Protein AF-A0A5C6TVG8-F1 (afdb_monomer)

Secondary structure (DSSP, 8-state):
-PPPPPHHHHHHHHHHHHHHHHTHHHHHHHHHHHHTTT-TTS-HHHHHHHHHHHHHHHHHHHHHHHHHSSPPP-HHHHHHHHHTT--HHHHHHHHHHHHHHHHHHH-TTS-TTHHHHHHHHHHHHHHHSPP-------

Solvent-accessible surface area (backbone atoms only — not comparable to full-atom values): 7946 Å² total; per-residue (Å²): 131,83,79,74,75,51,71,66,43,33,53,43,40,54,74,41,46,65,57,52,60,74,41,39,69,62,52,26,55,55,46,18,60,60,42,55,80,75,46,92,86,56,51,73,66,54,38,39,50,50,28,40,52,54,49,50,51,43,54,55,35,44,50,32,29,44,76,72,61,41,76,66,92,48,73,70,55,37,55,53,35,53,77,70,66,59,48,73,63,54,53,49,45,50,52,69,44,40,36,64,52,42,49,66,73,66,38,90,88,48,67,83,62,39,32,56,38,54,39,52,52,43,52,52,51,59,72,65,46,62,80,78,78,73,79,78,83,124

Organism: NCBI:txid1176539

Radius of gyration: 15.09 Å; Cα contacts (8 Å, |Δi|>4): 126; chains: 1; bounding box: 31×41×40 Å

Structure (mmCIF, N/CA/C/O backbone):
data_AF-A0A5C6TVG8-F1
#
_entry.id   AF-A0A5C6TVG8-F1
#
loop_
_atom_site.group_PDB
_atom_site.id
_atom_site.type_symbol
_atom_site.label_atom_id
_atom_site.label_alt_id
_atom_site.label_comp_id
_atom_site.label_asym_id
_atom_site.label_entity_id
_atom_site.label_seq_id
_atom_site.pdbx_PDB_ins_code
_atom_site.Cartn_x
_atom_site.Cartn_y
_atom_site.Cartn_z
_atom_site.occupancy
_atom_site.B_iso_or_equiv
_atom_site.auth_seq_id
_atom_site.auth_comp_id
_atom_site.auth_asym_id
_atom_site.auth_atom_id
_atom_site.pdbx_PDB_model_num
ATOM 1 N N . MET A 1 1 ? -12.705 15.836 -5.344 1.00 37.81 1 MET A N 1
ATOM 2 C CA . MET A 1 1 ? -12.908 15.830 -3.880 1.00 37.81 1 MET A CA 1
ATOM 3 C C . MET A 1 1 ? -12.597 14.424 -3.395 1.00 37.81 1 MET A C 1
ATOM 5 O O . MET A 1 1 ? -13.163 13.494 -3.953 1.00 37.81 1 MET A O 1
ATOM 9 N N . SER A 1 2 ? -11.652 14.244 -2.471 1.00 50.91 2 SER A N 1
ATOM 10 C CA . SER A 1 2 ? -11.360 12.917 -1.912 1.00 50.91 2 SER A CA 1
ATOM 11 C C . SER A 1 2 ? -12.505 12.521 -0.989 1.00 50.91 2 SER A C 1
ATOM 13 O O . SER A 1 2 ? -12.774 13.235 -0.025 1.00 50.91 2 SER A O 1
ATOM 15 N N . THR A 1 3 ? -13.204 11.429 -1.296 1.00 57.88 3 THR A N 1
ATOM 16 C CA . THR A 1 3 ? -14.243 10.898 -0.410 1.00 57.88 3 THR A CA 1
ATOM 17 C C . THR A 1 3 ? -13.604 10.553 0.939 1.00 57.88 3 THR A C 1
ATOM 19 O O . THR A 1 3 ? -12.600 9.833 0.946 1.00 57.88 3 THR A O 1
ATOM 22 N N . PRO A 1 4 ? -14.114 11.078 2.065 1.00 72.31 4 PRO A N 1
ATOM 23 C CA . PRO A 1 4 ? -13.591 10.736 3.381 1.00 72.31 4 PRO A CA 1
ATOM 24 C C . PRO A 1 4 ? -13.758 9.235 3.653 1.00 72.31 4 PRO A C 1
ATOM 26 O O . PRO A 1 4 ? -14.750 8.631 3.243 1.00 72.31 4 PRO A O 1
ATOM 29 N N . ILE A 1 5 ? -12.775 8.633 4.330 1.00 82.56 5 ILE A N 1
ATOM 30 C CA . ILE A 1 5 ? -12.841 7.231 4.762 1.00 82.56 5 ILE A CA 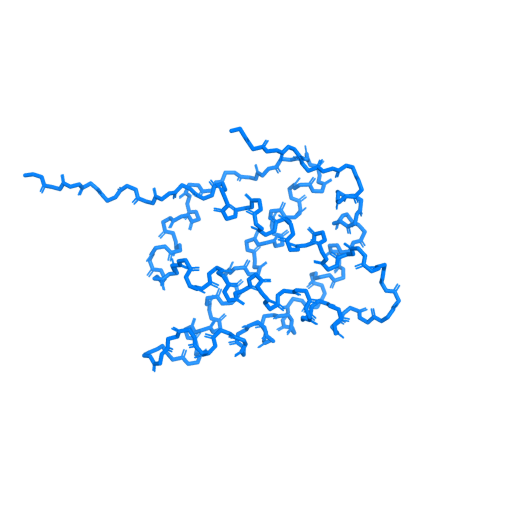1
ATOM 31 C C . ILE A 1 5 ? -14.017 7.045 5.731 1.00 82.56 5 ILE A C 1
ATOM 33 O O . ILE A 1 5 ? -14.244 7.887 6.603 1.00 82.56 5 ILE A O 1
ATOM 37 N N . SER A 1 6 ? -14.773 5.954 5.594 1.00 88.12 6 SER A N 1
ATOM 38 C CA . SER A 1 6 ? -15.870 5.673 6.527 1.00 88.12 6 SER A CA 1
ATOM 39 C C . SER A 1 6 ? -15.345 5.338 7.929 1.00 88.12 6 SER A C 1
ATOM 41 O O . SER A 1 6 ? -14.224 4.850 8.092 1.00 88.12 6 SER A O 1
ATOM 43 N N . LEU A 1 7 ? -16.174 5.552 8.958 1.00 88.19 7 LEU A N 1
ATOM 44 C CA . LEU A 1 7 ? -15.827 5.194 10.341 1.00 88.19 7 LEU A CA 1
ATOM 45 C C . LEU A 1 7 ? -15.529 3.696 10.493 1.00 88.19 7 LEU A C 1
ATOM 47 O O . LEU A 1 7 ? -14.588 3.336 11.193 1.00 88.19 7 LEU A O 1
ATOM 51 N N . HIS A 1 8 ? -16.279 2.842 9.791 1.00 88.88 8 HIS A N 1
ATOM 52 C CA . HIS A 1 8 ? -16.062 1.392 9.779 1.00 88.88 8 HIS A CA 1
ATOM 53 C C . HIS A 1 8 ? -14.701 1.018 9.182 1.00 88.88 8 HIS A C 1
ATOM 55 O O . HIS A 1 8 ? -13.915 0.321 9.817 1.00 88.88 8 HIS A O 1
ATOM 61 N N . GLN A 1 9 ? -14.368 1.545 7.996 1.00 89.75 9 GLN A N 1
ATOM 62 C CA . GLN A 1 9 ? -13.056 1.316 7.376 1.00 89.75 9 GLN A CA 1
ATOM 63 C C . GLN A 1 9 ? -11.923 1.827 8.272 1.00 89.75 9 GLN A C 1
ATOM 65 O O . GLN A 1 9 ? -10.906 1.154 8.427 1.00 89.75 9 GLN A O 1
ATOM 70 N N . ARG A 1 10 ? -12.103 2.991 8.908 1.00 91.44 10 ARG A N 1
ATOM 71 C CA . ARG A 1 10 ? -11.127 3.538 9.855 1.00 91.44 10 ARG A CA 1
ATOM 72 C C . ARG A 1 10 ? -10.919 2.617 11.059 1.00 91.44 10 ARG A C 1
ATOM 74 O O . ARG A 1 10 ? -9.768 2.366 11.405 1.00 91.44 10 ARG A O 1
ATOM 81 N N . ASP A 1 11 ? -11.984 2.093 11.665 1.00 92.88 11 ASP A N 1
ATOM 82 C CA . ASP A 1 11 ? -11.892 1.138 12.781 1.00 92.88 11 ASP A CA 1
ATOM 83 C C . ASP A 1 11 ? -11.152 -0.145 12.363 1.00 92.88 11 ASP A C 1
ATOM 85 O O . ASP A 1 11 ? -10.261 -0.609 13.078 1.00 92.88 11 ASP A O 1
ATOM 89 N N . MET A 1 12 ? -11.421 -0.663 11.157 1.00 94.25 12 MET A N 1
ATOM 90 C CA . MET A 1 12 ? -10.703 -1.826 10.622 1.00 94.25 12 MET A CA 1
ATOM 91 C C . MET A 1 12 ? -9.202 -1.554 10.473 1.00 94.25 12 MET A C 1
ATOM 93 O O . MET A 1 12 ? -8.387 -2.382 10.893 1.00 94.25 12 MET A O 1
ATOM 97 N N . LEU A 1 13 ? -8.815 -0.388 9.940 1.00 94.12 13 LEU A N 1
ATOM 98 C CA . LEU A 1 13 ? -7.407 0.005 9.837 1.00 94.12 13 LEU A CA 1
ATOM 99 C C . LEU A 1 13 ? -6.759 0.143 11.220 1.00 94.12 13 LEU A C 1
ATOM 101 O O . LEU A 1 13 ? -5.689 -0.420 11.435 1.00 94.12 13 LEU A O 1
ATOM 105 N N . VAL A 1 14 ? -7.404 0.834 12.170 1.00 94.00 14 VAL A N 1
ATOM 106 C CA . VAL A 1 14 ? -6.890 1.023 13.542 1.00 94.00 14 VAL A CA 1
ATOM 107 C C . VAL A 1 14 ? -6.581 -0.324 14.195 1.00 94.00 14 VAL A C 1
ATOM 109 O O . VAL A 1 14 ? -5.477 -0.530 14.698 1.00 94.00 14 VAL A O 1
ATOM 112 N N . ARG A 1 15 ? -7.541 -1.255 14.164 1.00 92.81 15 ARG A N 1
ATOM 113 C CA . ARG A 1 15 ? -7.424 -2.552 14.845 1.00 92.81 15 ARG A CA 1
ATOM 114 C C . ARG A 1 15 ? -6.362 -3.457 14.232 1.00 92.81 15 ARG A C 1
ATOM 116 O O . ARG A 1 15 ? -5.755 -4.249 14.946 1.00 92.81 15 ARG A O 1
ATOM 123 N N . THR A 1 16 ? -6.149 -3.363 12.921 1.00 94.56 16 THR A N 1
ATOM 124 C CA . THR A 1 16 ? -5.301 -4.318 12.190 1.00 94.56 16 THR A CA 1
ATOM 125 C C . THR A 1 16 ? -3.943 -3.770 11.776 1.00 94.56 16 THR A C 1
ATOM 127 O O . THR A 1 16 ? -3.058 -4.554 11.442 1.00 94.56 16 THR A O 1
ATOM 130 N N . LEU A 1 17 ? -3.709 -2.460 11.885 1.00 95.62 17 LEU A N 1
ATOM 131 C CA . LEU A 1 17 ? -2.412 -1.835 11.608 1.00 95.62 17 LEU A CA 1
ATOM 132 C C . LEU A 1 17 ? -1.232 -2.480 12.362 1.00 95.62 17 LEU A C 1
ATOM 134 O O . LEU A 1 17 ? -0.206 -2.709 11.714 1.00 95.62 17 LEU A O 1
ATOM 138 N N . PRO A 1 18 ? -1.319 -2.817 13.668 1.00 94.81 18 PRO A N 1
ATOM 139 C CA . PRO A 1 18 ? -0.218 -3.491 14.360 1.00 94.81 18 PRO A CA 1
ATOM 140 C C . PRO A 1 18 ? 0.111 -4.855 13.746 1.00 94.81 18 PRO A C 1
ATOM 142 O O . PRO A 1 18 ? 1.279 -5.166 13.525 1.00 94.81 18 PRO A O 1
ATOM 145 N N . LEU A 1 19 ? -0.920 -5.629 13.400 1.00 93.25 19 LEU A N 1
ATOM 146 C CA . LEU A 1 19 ? -0.768 -6.949 12.795 1.00 93.25 19 LEU A CA 1
ATOM 147 C C . LEU A 1 19 ? -0.167 -6.844 11.385 1.00 93.25 19 LEU A C 1
ATOM 149 O O . LEU A 1 19 ? 0.783 -7.545 11.055 1.00 93.25 19 LEU A O 1
ATOM 153 N N . VAL A 1 20 ? -0.633 -5.900 10.566 1.00 95.50 20 VAL A N 1
ATOM 154 C CA . VAL A 1 20 ? -0.059 -5.657 9.231 1.00 95.50 20 VAL A CA 1
ATOM 155 C C . VAL A 1 20 ? 1.408 -5.244 9.312 1.00 95.50 20 VAL A C 1
ATOM 157 O O . VAL A 1 20 ? 2.221 -5.709 8.516 1.00 95.50 20 VAL A O 1
ATOM 160 N N . ARG A 1 21 ? 1.782 -4.421 10.299 1.00 96.19 21 ARG A N 1
ATOM 161 C CA . ARG A 1 21 ? 3.187 -4.065 10.547 1.00 96.19 21 ARG A CA 1
ATOM 162 C C . ARG A 1 21 ? 4.019 -5.278 10.951 1.00 96.19 21 ARG A C 1
ATOM 164 O O . ARG A 1 21 ? 5.114 -5.446 10.422 1.00 96.19 21 ARG A O 1
ATOM 171 N N . GLN A 1 22 ? 3.493 -6.130 11.829 1.00 95.25 22 GLN A N 1
ATOM 172 C CA . GLN A 1 22 ? 4.151 -7.371 12.240 1.00 95.25 22 GLN A CA 1
ATOM 173 C C . GLN A 1 22 ? 4.400 -8.309 11.049 1.00 95.25 22 GLN A C 1
ATOM 175 O O . GLN A 1 22 ? 5.462 -8.917 10.954 1.00 95.25 22 GLN A O 1
ATOM 180 N N . HIS A 1 23 ? 3.454 -8.385 10.110 1.00 95.25 23 HIS A N 1
ATOM 181 C CA . HIS A 1 23 ? 3.539 -9.244 8.926 1.00 95.25 23 HIS A CA 1
ATOM 182 C C . HIS A 1 23 ? 4.120 -8.555 7.680 1.00 95.25 23 HIS A C 1
ATOM 184 O O . HIS A 1 23 ? 4.112 -9.154 6.603 1.00 95.25 23 HIS A O 1
ATOM 190 N N . LYS A 1 24 ? 4.659 -7.330 7.798 1.00 97.19 24 LYS A N 1
ATOM 191 C CA . LYS A 1 24 ? 5.105 -6.508 6.658 1.00 97.19 24 LYS A CA 1
ATOM 192 C C . LYS A 1 24 ? 5.999 -7.277 5.685 1.00 97.19 24 LYS A C 1
ATOM 194 O O . LYS A 1 24 ? 5.739 -7.256 4.488 1.00 97.19 24 LYS A O 1
ATOM 199 N N . GLU A 1 25 ? 7.026 -7.970 6.172 1.00 97.69 25 GLU A N 1
ATOM 200 C CA . GLU A 1 25 ? 7.977 -8.668 5.294 1.00 97.69 25 GLU A CA 1
ATOM 201 C C . GLU A 1 25 ? 7.325 -9.820 4.514 1.00 97.69 25 GLU A C 1
ATOM 203 O O . GLU A 1 25 ? 7.584 -9.993 3.323 1.00 97.69 25 GLU A O 1
ATOM 208 N N . ALA A 1 26 ? 6.409 -10.560 5.143 1.00 97.25 26 ALA A N 1
ATOM 209 C CA . ALA A 1 26 ? 5.657 -11.616 4.470 1.00 97.25 26 ALA A CA 1
ATOM 210 C C . ALA A 1 26 ? 4.690 -11.042 3.419 1.00 97.25 26 ALA A C 1
ATOM 212 O O . ALA A 1 26 ? 4.586 -11.577 2.312 1.00 97.25 26 ALA A O 1
ATOM 213 N N . ILE A 1 27 ? 4.029 -9.923 3.740 1.00 97.31 27 ILE A N 1
ATOM 214 C CA . ILE A 1 27 ? 3.153 -9.192 2.815 1.00 97.31 27 ILE A CA 1
ATOM 215 C C . ILE A 1 27 ? 3.954 -8.725 1.595 1.00 97.31 27 ILE A C 1
ATOM 217 O O . ILE A 1 27 ? 3.560 -9.000 0.461 1.00 97.31 27 ILE A O 1
ATOM 221 N N . VAL A 1 28 ? 5.110 -8.090 1.814 1.00 98.31 28 VAL A N 1
ATOM 222 C CA . VAL A 1 28 ? 6.004 -7.631 0.741 1.00 98.31 28 VAL A CA 1
ATOM 223 C C . VAL A 1 28 ? 6.424 -8.794 -0.150 1.00 98.31 28 VAL A C 1
ATOM 225 O O . VAL A 1 28 ? 6.320 -8.678 -1.368 1.00 98.31 28 VAL A O 1
ATOM 228 N N . ALA A 1 29 ? 6.843 -9.925 0.422 1.00 97.44 29 ALA A N 1
ATOM 229 C CA . ALA A 1 29 ? 7.261 -11.087 -0.358 1.00 97.44 29 ALA A CA 1
ATOM 230 C C . ALA A 1 29 ? 6.131 -11.632 -1.253 1.00 97.44 29 ALA A C 1
ATOM 232 O O . ALA A 1 29 ? 6.354 -11.920 -2.435 1.00 97.44 29 ALA A O 1
ATOM 233 N N . ARG A 1 30 ? 4.901 -11.732 -0.727 1.00 96.88 30 ARG A N 1
ATOM 234 C CA . ARG A 1 30 ? 3.743 -12.210 -1.502 1.00 96.88 30 ARG A CA 1
ATOM 235 C C . ARG A 1 30 ? 3.303 -11.222 -2.579 1.00 96.88 30 ARG A C 1
ATOM 237 O O . ARG A 1 30 ? 3.022 -11.633 -3.706 1.00 96.88 30 ARG A O 1
ATOM 244 N N . LEU A 1 31 ? 3.309 -9.927 -2.279 1.00 97.38 31 LEU A N 1
ATOM 245 C CA . LEU A 1 31 ? 2.996 -8.893 -3.265 1.00 97.38 31 LEU A CA 1
ATOM 246 C C . LEU A 1 31 ? 4.078 -8.811 -4.346 1.00 97.38 31 LEU A C 1
ATOM 248 O O . LEU A 1 31 ? 3.751 -8.735 -5.527 1.00 97.38 31 LEU A O 1
ATOM 252 N N . ALA A 1 32 ? 5.358 -8.933 -3.986 1.00 97.00 32 ALA A N 1
ATOM 253 C CA . ALA A 1 32 ? 6.452 -8.999 -4.951 1.00 97.00 32 ALA A CA 1
ATOM 254 C C . ALA A 1 32 ? 6.266 -10.166 -5.926 1.00 97.00 32 ALA A C 1
ATOM 256 O O . ALA A 1 32 ? 6.437 -9.989 -7.131 1.00 97.00 32 ALA A O 1
ATOM 257 N N . TRP A 1 33 ? 5.855 -11.340 -5.438 1.00 94.81 33 TRP A N 1
ATOM 258 C CA . TRP A 1 33 ? 5.531 -12.474 -6.303 1.00 94.81 33 TRP A CA 1
ATOM 259 C C . TRP A 1 33 ? 4.398 -12.142 -7.286 1.00 94.81 33 TRP A C 1
ATOM 261 O O . TRP A 1 33 ? 4.540 -12.393 -8.484 1.00 94.81 33 TRP A O 1
ATOM 271 N N . ALA A 1 34 ? 3.326 -11.495 -6.819 1.00 94.81 34 ALA A N 1
ATOM 272 C CA . ALA A 1 34 ? 2.211 -11.083 -7.672 1.00 94.81 34 ALA A CA 1
ATOM 273 C C . ALA A 1 34 ? 2.613 -10.058 -8.751 1.00 94.81 34 ALA A C 1
ATOM 275 O O . ALA A 1 34 ? 2.048 -10.071 -9.851 1.00 94.81 34 ALA A O 1
ATOM 276 N N . LEU A 1 35 ? 3.599 -9.201 -8.462 1.00 95.44 35 LEU A N 1
ATOM 277 C CA . LEU A 1 35 ? 4.094 -8.163 -9.369 1.00 95.44 35 LEU A CA 1
ATOM 278 C C . LEU A 1 35 ? 5.072 -8.669 -10.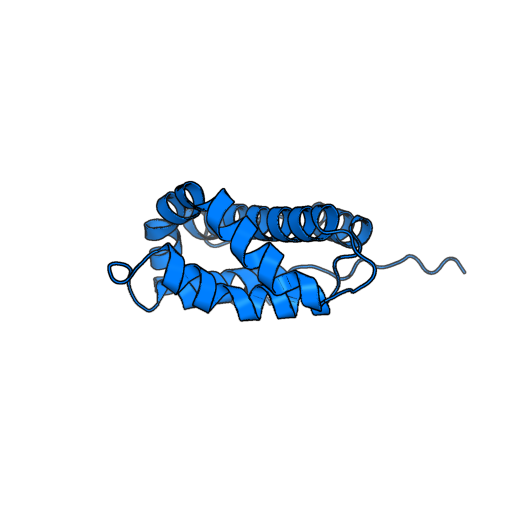442 1.00 95.44 35 LEU A C 1
ATOM 280 O O . LEU A 1 35 ? 5.287 -7.966 -11.430 1.00 95.44 35 LEU A O 1
ATOM 284 N N . ARG A 1 36 ? 5.637 -9.880 -10.319 1.00 92.12 36 ARG A N 1
ATOM 285 C CA . ARG A 1 36 ? 6.607 -10.423 -11.301 1.00 92.12 36 ARG A CA 1
ATOM 286 C C . ARG A 1 36 ? 6.063 -10.475 -12.732 1.00 92.12 36 ARG A C 1
ATOM 288 O O . ARG A 1 36 ? 6.830 -10.387 -13.683 1.00 92.12 36 ARG A O 1
ATOM 295 N N . GLY A 1 37 ? 4.744 -10.592 -12.891 1.00 87.62 37 GLY A N 1
ATOM 296 C CA . GLY A 1 37 ? 4.086 -10.606 -14.200 1.00 87.62 37 GLY A CA 1
ATOM 297 C C . GLY A 1 37 ? 3.957 -9.236 -14.879 1.00 87.62 37 GLY A C 1
ATOM 298 O O . GLY A 1 37 ? 3.643 -9.192 -16.064 1.00 87.62 37 GLY A O 1
ATOM 299 N N . VAL A 1 38 ? 4.189 -8.126 -14.165 1.00 89.75 38 VAL A N 1
ATOM 300 C CA . VAL A 1 38 ? 3.944 -6.765 -14.683 1.00 89.75 38 VAL A CA 1
ATOM 301 C C . VAL A 1 38 ? 5.016 -6.323 -15.679 1.00 89.75 38 VAL A C 1
ATOM 303 O O . VAL A 1 38 ? 4.707 -5.654 -16.663 1.00 89.75 38 VAL A O 1
ATOM 306 N N . SER A 1 39 ? 6.278 -6.702 -15.455 1.00 83.94 39 SER A N 1
ATOM 307 C CA . SER A 1 39 ? 7.375 -6.390 -16.373 1.00 83.94 39 SER A CA 1
ATOM 308 C C . SER A 1 39 ? 8.402 -7.511 -16.422 1.00 83.94 39 SER A C 1
ATOM 310 O O . SER A 1 39 ? 9.022 -7.846 -15.417 1.00 83.94 39 SER A O 1
ATOM 312 N N . ARG A 1 40 ? 8.634 -8.037 -17.629 1.00 79.56 40 ARG A N 1
ATOM 313 C CA . ARG A 1 40 ? 9.645 -9.073 -17.899 1.00 79.56 40 ARG A CA 1
ATOM 314 C C . ARG A 1 40 ? 11.084 -8.549 -17.867 1.00 79.56 40 ARG A C 1
ATOM 316 O O . ARG A 1 40 ? 12.010 -9.345 -17.833 1.00 79.56 40 ARG A O 1
ATOM 323 N N . GLN A 1 41 ? 11.268 -7.229 -17.911 1.00 85.06 41 GLN A N 1
ATOM 324 C CA . GLN A 1 41 ? 12.585 -6.582 -17.960 1.00 85.06 41 GLN A CA 1
ATOM 325 C C . GLN A 1 41 ? 13.134 -6.230 -16.570 1.00 85.06 41 GLN A C 1
ATOM 327 O O . GLN A 1 41 ? 14.299 -5.867 -16.447 1.00 85.06 41 GLN A O 1
ATOM 332 N N . ARG A 1 42 ? 12.303 -6.292 -15.524 1.00 89.19 42 ARG A N 1
ATOM 333 C CA . ARG A 1 42 ? 12.709 -5.951 -14.157 1.00 89.19 42 ARG A CA 1
ATOM 334 C C . ARG A 1 42 ? 13.344 -7.154 -13.475 1.00 89.19 42 ARG A C 1
ATOM 336 O O . ARG A 1 42 ? 12.842 -8.272 -13.589 1.00 89.19 42 ARG A O 1
ATOM 343 N N . SER A 1 43 ? 14.416 -6.917 -12.723 1.00 93.81 43 SER A N 1
ATOM 344 C CA . SER A 1 43 ? 15.000 -7.960 -11.885 1.00 93.81 43 SER A CA 1
ATOM 345 C C . SER A 1 43 ? 14.070 -8.297 -10.712 1.00 93.81 43 SER A C 1
ATOM 347 O O . SER A 1 43 ? 13.217 -7.498 -10.318 1.00 93.81 43 SER A O 1
ATOM 349 N N . ALA A 1 44 ? 14.254 -9.469 -10.099 1.00 92.00 44 ALA A N 1
ATOM 350 C CA . ALA A 1 44 ? 13.494 -9.843 -8.904 1.00 92.00 44 ALA A CA 1
ATOM 351 C C . ALA A 1 44 ? 13.679 -8.834 -7.753 1.00 92.00 44 ALA A C 1
ATOM 353 O O . ALA A 1 44 ? 12.717 -8.532 -7.049 1.00 92.00 44 ALA A O 1
ATOM 354 N N . ARG A 1 45 ? 14.889 -8.274 -7.610 1.00 93.94 45 ARG A N 1
ATOM 355 C CA . ARG A 1 45 ? 15.210 -7.245 -6.611 1.00 93.94 45 ARG A CA 1
ATOM 356 C C . ARG A 1 45 ? 14.456 -5.940 -6.875 1.00 93.94 45 ARG A C 1
ATOM 358 O O . ARG A 1 45 ? 13.960 -5.328 -5.931 1.00 93.94 45 ARG A O 1
ATOM 365 N N . ASP A 1 46 ? 14.331 -5.527 -8.135 1.00 95.19 46 ASP A N 1
ATOM 366 C CA . ASP A 1 46 ? 13.563 -4.324 -8.486 1.00 95.19 46 ASP A CA 1
ATOM 367 C C . ASP A 1 46 ? 12.081 -4.502 -8.151 1.00 95.19 46 ASP A C 1
ATOM 369 O O . ASP A 1 46 ? 11.464 -3.622 -7.555 1.00 95.19 46 ASP A O 1
ATOM 373 N N . VAL A 1 47 ? 11.512 -5.663 -8.491 1.00 96.00 47 VAL A N 1
ATOM 374 C CA . VAL A 1 47 ? 10.106 -5.977 -8.199 1.00 96.00 47 VAL A CA 1
ATOM 375 C C . VAL A 1 47 ? 9.849 -6.009 -6.692 1.00 96.00 47 VAL A C 1
ATOM 377 O O . VAL A 1 47 ? 8.847 -5.460 -6.233 1.00 96.00 47 VAL A O 1
ATOM 380 N N . GLU A 1 48 ? 10.758 -6.595 -5.911 1.00 96.62 48 GLU A N 1
ATOM 381 C CA . GLU A 1 48 ? 10.677 -6.562 -4.449 1.00 96.62 48 GLU A CA 1
ATOM 382 C C . GLU A 1 48 ? 10.756 -5.128 -3.908 1.00 96.62 48 GLU A C 1
ATOM 384 O O . GLU A 1 48 ? 9.976 -4.750 -3.036 1.00 96.62 48 GLU A O 1
ATOM 389 N N . THR A 1 49 ? 11.638 -4.298 -4.470 1.00 97.00 49 THR A N 1
ATOM 390 C CA . THR A 1 49 ? 11.790 -2.887 -4.081 1.00 97.00 49 THR A CA 1
ATOM 391 C C . THR A 1 49 ? 10.513 -2.089 -4.358 1.00 97.00 49 THR A C 1
ATOM 393 O O . THR A 1 49 ? 10.091 -1.280 -3.527 1.00 97.00 49 THR A O 1
ATOM 396 N N . ILE A 1 50 ? 9.852 -2.347 -5.491 1.00 96.94 50 ILE A N 1
ATOM 397 C CA . ILE A 1 50 ? 8.550 -1.759 -5.830 1.00 96.94 50 ILE A CA 1
ATOM 398 C C . ILE A 1 50 ? 7.476 -2.230 -4.841 1.00 96.94 50 ILE A C 1
ATOM 400 O O . ILE A 1 50 ? 6.783 -1.396 -4.259 1.00 96.94 50 ILE A O 1
ATOM 404 N N . ALA A 1 51 ? 7.361 -3.540 -4.595 1.00 97.69 51 ALA A N 1
ATOM 405 C CA . ALA A 1 51 ? 6.384 -4.092 -3.651 1.00 97.69 51 ALA A CA 1
ATOM 406 C C . ALA A 1 51 ? 6.560 -3.521 -2.236 1.00 97.69 51 ALA A C 1
ATOM 408 O O . ALA A 1 51 ? 5.582 -3.137 -1.591 1.00 97.69 51 ALA A O 1
ATOM 409 N N . ARG A 1 52 ? 7.809 -3.415 -1.775 1.00 98.31 52 ARG A N 1
ATOM 410 C CA . ARG A 1 52 ? 8.175 -2.818 -0.489 1.00 98.31 52 ARG A CA 1
ATOM 411 C C . ARG A 1 52 ? 7.770 -1.354 -0.418 1.00 98.31 52 ARG A C 1
ATOM 413 O O . ARG A 1 52 ? 7.087 -0.973 0.524 1.00 98.31 52 ARG A O 1
ATOM 420 N N . THR A 1 53 ? 8.111 -0.572 -1.442 1.00 97.75 53 THR A N 1
ATOM 421 C CA . THR A 1 53 ? 7.773 0.858 -1.514 1.00 97.75 53 THR A CA 1
ATOM 422 C C . THR A 1 53 ? 6.258 1.079 -1.446 1.00 97.75 53 THR A C 1
ATOM 424 O O . THR A 1 53 ? 5.793 1.909 -0.667 1.00 97.75 53 THR A O 1
ATOM 427 N N . LEU A 1 54 ? 5.471 0.303 -2.201 1.00 97.81 54 LEU A N 1
ATOM 428 C CA . LEU A 1 54 ? 4.006 0.396 -2.185 1.00 97.81 54 LEU A CA 1
ATOM 429 C C . LEU A 1 54 ? 3.404 -0.042 -0.842 1.00 97.81 54 LEU A C 1
ATOM 431 O O . LEU A 1 54 ? 2.475 0.594 -0.344 1.00 97.81 54 LEU A O 1
ATOM 435 N N . THR A 1 55 ? 3.951 -1.094 -0.229 1.00 98.31 55 THR A N 1
ATOM 436 C CA . THR A 1 55 ? 3.497 -1.587 1.082 1.00 98.31 55 THR A CA 1
ATOM 437 C C . THR A 1 55 ? 3.798 -0.580 2.192 1.00 98.31 55 THR A C 1
ATOM 439 O O . THR A 1 55 ? 2.949 -0.325 3.041 1.00 98.31 55 THR A O 1
ATOM 442 N N . GLU A 1 56 ? 4.983 0.030 2.178 1.00 97.62 56 GLU A N 1
ATOM 443 C CA . GLU A 1 56 ? 5.372 1.077 3.130 1.00 97.62 56 GLU A CA 1
ATOM 444 C C . GLU A 1 56 ? 4.479 2.305 3.009 1.00 97.62 56 GLU A C 1
ATOM 446 O O . GLU A 1 56 ? 3.951 2.774 4.016 1.00 97.62 56 GLU A O 1
ATOM 451 N N . LEU A 1 57 ? 4.234 2.767 1.780 1.00 97.50 57 LEU A N 1
ATOM 452 C CA . LEU A 1 57 ? 3.294 3.852 1.527 1.00 97.50 57 LEU A CA 1
ATOM 453 C C . LEU A 1 57 ? 1.906 3.533 2.093 1.00 97.50 57 LEU A C 1
ATOM 455 O O . LEU A 1 57 ? 1.308 4.376 2.759 1.00 97.50 57 LEU A O 1
ATOM 459 N N . LEU A 1 58 ? 1.394 2.326 1.843 1.00 97.94 58 LEU A N 1
ATOM 460 C CA . LEU A 1 58 ? 0.082 1.916 2.331 1.00 97.94 58 LEU A CA 1
ATOM 461 C C . LEU A 1 58 ? 0.023 1.894 3.864 1.00 97.94 58 LEU A C 1
ATOM 463 O O . LEU A 1 58 ? -0.918 2.439 4.433 1.00 97.94 58 LEU A O 1
ATOM 467 N N . ILE A 1 59 ? 1.021 1.315 4.537 1.00 98.06 59 ILE A N 1
ATOM 468 C CA . ILE A 1 59 ? 1.087 1.269 6.009 1.00 98.06 59 ILE A CA 1
ATOM 469 C C . ILE A 1 59 ? 1.141 2.680 6.598 1.00 98.06 59 ILE A C 1
ATOM 471 O O . ILE A 1 59 ? 0.449 2.976 7.574 1.00 98.06 59 ILE A O 1
ATOM 475 N N . ASP A 1 60 ? 1.941 3.559 6.006 1.00 96.81 60 ASP A N 1
ATOM 476 C CA . ASP A 1 60 ? 2.083 4.938 6.453 1.00 96.81 60 ASP A CA 1
ATOM 477 C C . ASP A 1 60 ? 0.786 5.740 6.296 1.00 96.81 60 ASP A C 1
ATOM 479 O O . ASP A 1 60 ? 0.386 6.490 7.191 1.00 96.81 60 ASP A O 1
ATOM 483 N N . GLN A 1 61 ? 0.109 5.580 5.160 1.00 96.44 61 GLN A N 1
ATOM 484 C CA . GLN A 1 61 ? -1.152 6.264 4.897 1.00 96.44 61 GLN A CA 1
ATOM 485 C C . GLN A 1 61 ? -2.290 5.675 5.727 1.00 96.44 61 GLN A C 1
ATOM 487 O O . GLN A 1 61 ? -3.089 6.433 6.267 1.00 96.44 61 GLN A O 1
ATOM 492 N N . ALA A 1 62 ? -2.328 4.356 5.925 1.00 96.19 62 ALA A N 1
ATOM 493 C CA . ALA A 1 62 ? -3.261 3.713 6.845 1.00 96.19 62 ALA A CA 1
ATOM 494 C C . ALA A 1 62 ? -3.068 4.221 8.280 1.00 96.19 62 ALA A C 1
ATOM 496 O O . ALA A 1 62 ? -4.048 4.499 8.966 1.00 96.19 62 ALA A O 1
ATOM 497 N N . HIS A 1 63 ? -1.821 4.426 8.718 1.00 96.38 63 HIS A N 1
ATOM 498 C CA . HIS A 1 63 ? -1.536 5.036 10.013 1.00 96.38 63 HIS A CA 1
ATOM 499 C C . HIS A 1 63 ? -2.104 6.457 10.119 1.00 96.38 63 HIS A C 1
ATOM 501 O O . HIS A 1 63 ? -2.813 6.758 11.080 1.00 96.38 63 HIS A O 1
ATOM 507 N N . SER A 1 64 ? -1.884 7.300 9.109 1.00 94.88 64 SER A N 1
ATOM 508 C CA . SER A 1 64 ? -2.460 8.650 9.061 1.00 94.88 64 SER A CA 1
ATOM 509 C C . SER A 1 64 ? -3.990 8.623 9.065 1.00 94.88 64 SER A C 1
ATOM 511 O O . SER A 1 64 ? -4.613 9.226 9.931 1.00 94.88 64 SER A O 1
ATOM 513 N N . LEU A 1 65 ? -4.611 7.835 8.184 1.00 93.50 65 LEU A N 1
ATOM 514 C CA . LEU A 1 65 ? -6.067 7.681 8.117 1.00 93.50 65 LEU A CA 1
ATOM 515 C C . LEU A 1 65 ? -6.653 7.184 9.445 1.00 93.50 65 LEU A C 1
ATOM 517 O O . LEU A 1 65 ? -7.699 7.662 9.879 1.00 93.50 65 LEU A O 1
ATOM 521 N N . SER A 1 66 ? -5.964 6.263 10.121 1.00 92.12 66 SER A N 1
ATOM 522 C CA . SER A 1 66 ? -6.380 5.735 11.420 1.00 92.12 66 SER A CA 1
ATOM 523 C C . SER A 1 66 ? -6.359 6.811 12.518 1.00 92.12 66 SER A C 1
ATOM 525 O O . SER A 1 66 ? -7.300 6.900 13.311 1.00 92.12 66 SER A O 1
ATOM 527 N N . GLY A 1 67 ? -5.348 7.687 12.522 1.00 90.19 67 GLY A N 1
ATOM 528 C CA . GLY A 1 67 ? -5.164 8.730 13.533 1.00 90.19 67 GLY A CA 1
ATOM 529 C C . GLY A 1 67 ? -5.950 10.014 13.258 1.00 90.19 67 GLY A C 1
ATOM 530 O O . GLY A 1 67 ? -6.645 10.514 14.140 1.00 90.19 67 GLY A O 1
ATOM 531 N N . THR A 1 68 ? -5.885 10.529 12.031 1.00 90.00 68 THR A N 1
ATOM 532 C CA . THR A 1 68 ? -6.419 11.847 11.648 1.00 90.00 68 THR A CA 1
ATOM 533 C C . THR A 1 68 ? -7.630 11.774 10.720 1.00 90.00 68 THR A C 1
ATOM 535 O O . THR A 1 68 ? -8.314 12.777 10.540 1.00 90.00 68 THR A O 1
ATOM 538 N N . GLY A 1 69 ? -7.911 10.616 10.111 1.00 89.12 69 GLY A N 1
ATOM 539 C CA . GLY A 1 69 ? -8.926 10.491 9.057 1.00 89.12 69 GLY A CA 1
ATOM 540 C C . GLY A 1 69 ? -8.499 11.083 7.709 1.00 89.12 69 GLY A C 1
ATOM 541 O O . GLY A 1 69 ? -9.304 11.127 6.780 1.00 89.12 69 GLY A O 1
ATOM 542 N N . THR A 1 70 ? -7.246 11.527 7.579 1.00 90.50 70 THR A N 1
ATOM 543 C CA . THR A 1 70 ? -6.722 12.194 6.381 1.00 90.50 70 THR A CA 1
ATOM 544 C C . THR A 1 70 ? -5.435 11.537 5.885 1.00 90.50 70 THR A C 1
ATOM 546 O O . THR A 1 70 ? -4.684 10.931 6.651 1.00 90.50 70 THR A O 1
ATOM 549 N N . LEU A 1 71 ? -5.184 11.650 4.579 1.00 92.50 71 LEU A N 1
ATOM 550 C CA . LEU A 1 71 ? -3.921 11.236 3.967 1.00 92.50 71 LEU A CA 1
ATOM 551 C C . LEU A 1 71 ? -2.813 12.239 4.312 1.00 92.50 71 LEU A C 1
ATOM 553 O O . LEU A 1 71 ? -3.062 13.445 4.368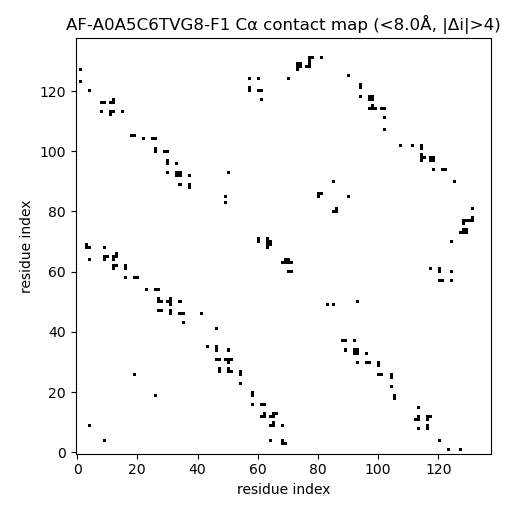 1.00 92.50 71 LEU A O 1
ATOM 557 N N . ARG A 1 72 ? -1.579 11.754 4.473 1.00 92.50 72 ARG A N 1
ATOM 558 C CA . ARG A 1 72 ? -0.395 12.628 4.499 1.00 92.50 72 ARG A CA 1
ATOM 559 C C . ARG A 1 72 ? -0.126 13.180 3.095 1.00 92.50 72 ARG A C 1
ATOM 561 O O . ARG A 1 72 ? -0.514 12.524 2.124 1.00 92.50 72 ARG A O 1
ATOM 568 N N . PRO A 1 73 ? 0.595 14.309 2.969 1.00 91.06 73 PRO A N 1
ATOM 569 C CA . PRO A 1 73 ? 1.060 14.809 1.676 1.00 91.06 73 PRO A CA 1
ATOM 570 C C . PRO A 1 73 ? 1.758 13.723 0.841 1.00 91.06 73 PRO A C 1
ATOM 572 O O . PRO A 1 73 ? 2.455 12.859 1.378 1.00 91.06 73 PRO A O 1
ATOM 575 N N . LEU A 1 74 ? 1.532 13.755 -0.475 1.00 91.12 74 LEU A N 1
ATOM 576 C CA . LEU A 1 74 ? 1.982 12.733 -1.433 1.00 91.12 74 LEU A CA 1
ATOM 577 C C . LEU A 1 74 ? 2.916 13.294 -2.519 1.00 91.12 74 LEU A C 1
ATOM 579 O O . LEU A 1 74 ? 3.234 12.593 -3.485 1.00 91.12 74 LEU A O 1
ATOM 583 N N . ASP A 1 75 ? 3.339 14.551 -2.389 1.00 85.06 75 ASP A N 1
ATOM 584 C CA . ASP A 1 75 ? 4.125 15.247 -3.411 1.00 85.06 75 ASP A CA 1
ATOM 585 C C . ASP A 1 75 ? 5.467 14.527 -3.662 1.00 85.06 75 ASP A C 1
ATOM 587 O O . ASP A 1 75 ? 5.769 14.158 -4.799 1.00 85.06 75 ASP A O 1
ATOM 591 N N . ASP A 1 76 ? 6.193 14.167 -2.599 1.00 86.94 76 ASP A N 1
ATOM 592 C CA . ASP A 1 76 ? 7.464 13.427 -2.699 1.00 86.94 76 ASP A CA 1
ATOM 593 C C . ASP A 1 76 ? 7.279 11.967 -3.143 1.00 86.94 76 ASP A C 1
ATOM 595 O O . ASP A 1 76 ? 8.144 11.374 -3.798 1.00 86.94 76 ASP A O 1
ATOM 599 N N . VAL A 1 77 ? 6.126 11.376 -2.817 1.00 90.69 77 VAL A N 1
ATOM 600 C CA . VAL A 1 77 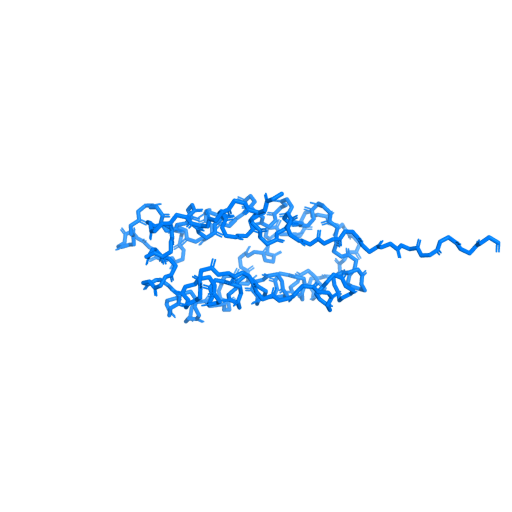? 5.797 9.984 -3.162 1.00 90.69 77 VAL A CA 1
ATOM 601 C C . VAL A 1 77 ? 5.678 9.828 -4.673 1.00 90.69 77 VAL A C 1
ATOM 603 O O . VAL A 1 77 ? 6.214 8.876 -5.240 1.00 90.69 77 VAL A O 1
ATOM 606 N N . SER A 1 78 ? 5.020 10.782 -5.333 1.00 86.62 78 SER A N 1
ATOM 607 C CA . SER A 1 78 ? 4.796 10.749 -6.781 1.00 86.62 78 SER A CA 1
ATOM 608 C C . SER A 1 78 ? 6.123 10.784 -7.549 1.00 86.62 78 SER A C 1
ATOM 610 O O . SER A 1 78 ? 6.341 9.971 -8.449 1.00 86.62 78 SER A O 1
ATOM 612 N N . SER A 1 79 ? 7.052 11.651 -7.131 1.00 87.62 79 SER A N 1
ATOM 613 C CA . SER A 1 79 ? 8.404 11.744 -7.699 1.00 87.62 79 SER A CA 1
ATOM 614 C C . SER A 1 79 ? 9.215 10.463 -7.482 1.00 87.62 79 SER A C 1
ATOM 616 O O . SER A 1 79 ? 9.828 9.948 -8.419 1.00 87.62 79 SER A O 1
ATOM 618 N N . ARG A 1 80 ? 9.173 9.887 -6.272 1.00 90.12 80 ARG A N 1
ATOM 619 C CA . ARG A 1 80 ? 9.857 8.620 -5.963 1.00 90.12 80 ARG A CA 1
ATOM 620 C C . ARG A 1 80 ? 9.310 7.454 -6.787 1.00 90.12 80 ARG A C 1
ATOM 622 O O . ARG A 1 80 ? 10.081 6.643 -7.293 1.00 90.12 80 ARG A O 1
ATOM 629 N N . HIS A 1 81 ? 7.991 7.363 -6.939 1.00 93.81 81 HIS A N 1
ATOM 630 C CA . HIS A 1 81 ? 7.357 6.320 -7.743 1.00 93.81 81 HIS A CA 1
ATOM 631 C C . HIS A 1 81 ? 7.725 6.443 -9.225 1.00 93.81 81 HIS A C 1
ATOM 633 O O . HIS A 1 81 ? 8.055 5.435 -9.851 1.00 93.81 81 HIS A O 1
ATOM 639 N N . ALA A 1 82 ? 7.753 7.666 -9.763 1.00 89.69 82 ALA A N 1
ATOM 640 C CA . ALA A 1 82 ? 8.202 7.921 -11.128 1.00 89.69 82 ALA A CA 1
ATOM 641 C C . ALA A 1 82 ? 9.672 7.517 -11.337 1.00 89.69 82 ALA A C 1
ATOM 643 O O . ALA A 1 82 ? 9.976 6.835 -12.313 1.00 89.69 82 ALA A O 1
ATOM 644 N N . ALA A 1 83 ? 10.565 7.841 -10.394 1.00 90.44 83 ALA A N 1
ATOM 645 C CA . ALA A 1 83 ? 11.975 7.441 -10.449 1.00 90.44 83 ALA A CA 1
ATOM 646 C C . ALA A 1 83 ? 12.167 5.912 -10.423 1.00 90.44 83 ALA A C 1
ATOM 648 O O . ALA A 1 83 ? 13.063 5.378 -11.073 1.00 90.44 83 ALA A O 1
ATOM 649 N N . LEU A 1 84 ? 11.292 5.189 -9.718 1.00 92.06 84 LEU A N 1
ATOM 650 C CA . LEU A 1 84 ? 11.261 3.723 -9.725 1.00 92.06 84 LEU A CA 1
ATOM 651 C C . LEU A 1 84 ? 10.562 3.143 -10.967 1.00 92.06 84 LEU A C 1
ATOM 653 O O . LEU A 1 84 ? 10.600 1.930 -11.181 1.00 92.06 84 LEU A O 1
ATOM 657 N N . GLY A 1 85 ? 9.948 3.976 -11.811 1.00 91.75 85 GLY A N 1
ATOM 658 C CA . GLY A 1 85 ? 9.155 3.562 -12.969 1.00 91.75 85 GLY A CA 1
ATOM 659 C C . GLY A 1 85 ? 7.900 2.776 -12.584 1.00 91.75 85 GLY A C 1
ATOM 660 O O . GLY A 1 85 ? 7.532 1.830 -13.282 1.00 91.75 85 GLY A O 1
ATOM 661 N N . ILE A 1 86 ? 7.286 3.125 -11.450 1.00 93.75 86 ILE A N 1
ATOM 662 C CA . ILE A 1 86 ? 5.995 2.591 -11.014 1.00 93.75 86 ILE A CA 1
ATOM 663 C C . ILE A 1 86 ? 4.899 3.317 -11.796 1.00 93.75 86 ILE A C 1
ATOM 665 O O . ILE A 1 86 ? 4.738 4.532 -11.683 1.00 93.75 86 ILE A O 1
ATOM 669 N N . ASP A 1 87 ? 4.135 2.560 -12.577 1.00 90.81 87 ASP A N 1
ATOM 670 C CA . ASP A 1 87 ? 3.032 3.055 -13.398 1.00 90.81 87 ASP A CA 1
ATOM 671 C C . ASP A 1 87 ? 1.684 2.424 -12.997 1.00 90.81 87 ASP A C 1
ATOM 673 O O . ASP A 1 87 ? 1.585 1.632 -12.053 1.00 90.81 87 ASP A O 1
ATOM 677 N N . GLY A 1 88 ? 0.626 2.758 -13.744 1.00 92.12 88 GLY A N 1
ATOM 678 C CA . GLY A 1 88 ? -0.731 2.241 -13.535 1.00 92.12 88 GLY A CA 1
ATOM 679 C C . GLY A 1 88 ? -0.833 0.713 -13.460 1.00 92.12 88 GLY A C 1
ATOM 680 O O . GLY A 1 88 ? -1.677 0.192 -12.728 1.00 92.12 88 GLY A O 1
ATOM 681 N N . ARG A 1 89 ? 0.036 -0.021 -14.167 1.00 94.50 89 ARG A N 1
ATOM 682 C CA . ARG A 1 89 ? 0.011 -1.491 -14.197 1.00 94.50 89 ARG A CA 1
ATOM 683 C C . ARG A 1 89 ? 0.503 -2.070 -12.877 1.00 94.50 89 ARG A C 1
ATOM 685 O O . ARG A 1 89 ? -0.080 -3.035 -12.387 1.00 94.50 89 ARG A O 1
ATOM 692 N N . PHE A 1 90 ? 1.530 -1.463 -12.280 1.00 95.62 90 PHE A N 1
ATOM 693 C CA . PHE A 1 90 ? 2.001 -1.851 -10.952 1.00 95.62 90 PHE A CA 1
ATOM 694 C C . PHE A 1 90 ? 0.950 -1.571 -9.879 1.00 95.62 90 PHE A C 1
ATOM 696 O O . PHE A 1 90 ? 0.696 -2.455 -9.064 1.00 95.62 90 PHE A O 1
ATOM 703 N N . TYR A 1 91 ? 0.294 -0.404 -9.906 1.00 96.31 91 TYR A N 1
ATOM 704 C CA . TYR A 1 91 ? -0.778 -0.112 -8.948 1.00 96.31 91 TYR A CA 1
ATOM 705 C C . TYR A 1 91 ? -1.946 -1.088 -9.078 1.00 96.31 91 TYR A C 1
ATOM 707 O O . TYR A 1 91 ? -2.403 -1.620 -8.072 1.00 96.31 91 TYR A O 1
ATOM 715 N N . SER A 1 92 ? -2.383 -1.364 -10.310 1.00 95.50 92 SER A N 1
ATOM 716 C CA . SER A 1 92 ? -3.482 -2.302 -10.569 1.00 95.50 92 SER A CA 1
ATOM 717 C C . SER A 1 92 ? -3.144 -3.692 -10.054 1.00 95.50 92 SER A C 1
ATOM 719 O O . SER A 1 92 ? -3.871 -4.243 -9.234 1.00 95.50 92 SER A O 1
ATOM 721 N N . ARG A 1 93 ? -1.971 -4.218 -10.427 1.00 97.31 93 ARG A N 1
ATOM 722 C CA . ARG A 1 93 ? -1.572 -5.558 -10.001 1.00 97.31 93 ARG A CA 1
ATOM 723 C C . ARG A 1 93 ? -1.374 -5.665 -8.489 1.00 97.31 93 ARG A C 1
ATOM 725 O O . ARG A 1 93 ? -1.688 -6.704 -7.914 1.00 97.31 93 ARG A O 1
ATOM 732 N N . PHE A 1 94 ? -0.851 -4.616 -7.858 1.00 97.44 94 PHE A N 1
ATOM 733 C CA . PHE A 1 94 ? -0.712 -4.548 -6.406 1.00 97.44 94 PHE A CA 1
ATOM 734 C C . PHE A 1 94 ? -2.083 -4.547 -5.714 1.00 97.44 94 PHE A C 1
ATOM 736 O O . PHE A 1 94 ? -2.291 -5.324 -4.786 1.00 97.44 94 PHE A O 1
ATOM 743 N N . GLY A 1 95 ? -3.023 -3.725 -6.193 1.00 96.56 95 GLY A N 1
ATOM 744 C CA . GLY A 1 95 ? -4.388 -3.643 -5.669 1.00 96.56 95 GLY A CA 1
ATOM 745 C C . GLY A 1 95 ? -5.150 -4.964 -5.788 1.00 96.56 95 GLY A C 1
ATOM 746 O O . GLY A 1 95 ? -5.715 -5.425 -4.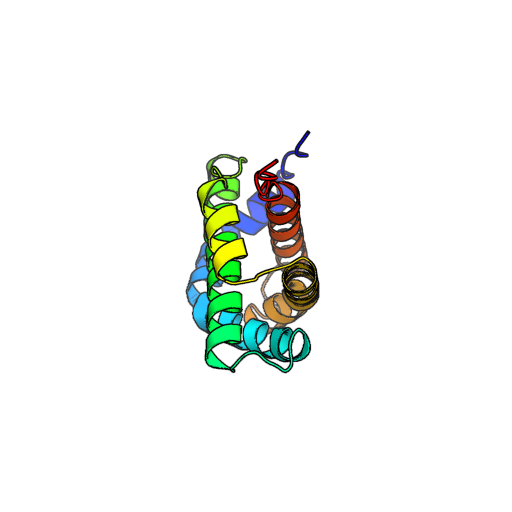797 1.00 96.56 95 GLY A O 1
ATOM 747 N N . ASP A 1 96 ? -5.083 -5.614 -6.954 1.00 96.50 96 ASP A N 1
ATOM 748 C CA . ASP A 1 96 ? -5.721 -6.915 -7.212 1.00 96.50 96 ASP A CA 1
ATOM 749 C C . ASP A 1 96 ? -5.196 -8.018 -6.283 1.00 96.50 96 ASP A C 1
ATOM 751 O O . ASP A 1 96 ? -5.928 -8.920 -5.875 1.00 96.50 96 ASP A O 1
ATOM 755 N N . ALA A 1 97 ? -3.904 -7.963 -5.952 1.00 97.00 97 ALA A N 1
ATOM 756 C CA . ALA A 1 97 ? -3.260 -8.944 -5.089 1.00 97.00 97 ALA A CA 1
ATOM 757 C C . ALA A 1 97 ? -3.488 -8.675 -3.595 1.00 97.00 97 ALA A C 1
ATOM 759 O O . ALA A 1 97 ? -3.275 -9.573 -2.782 1.00 97.00 97 ALA A O 1
ATOM 760 N N . LEU A 1 98 ? -3.912 -7.466 -3.215 1.00 96.06 98 LEU A N 1
ATOM 761 C CA . LEU A 1 98 ? -3.938 -7.052 -1.817 1.00 96.06 98 LEU A CA 1
ATOM 762 C C . LEU A 1 98 ? -4.911 -7.892 -0.985 1.00 96.06 9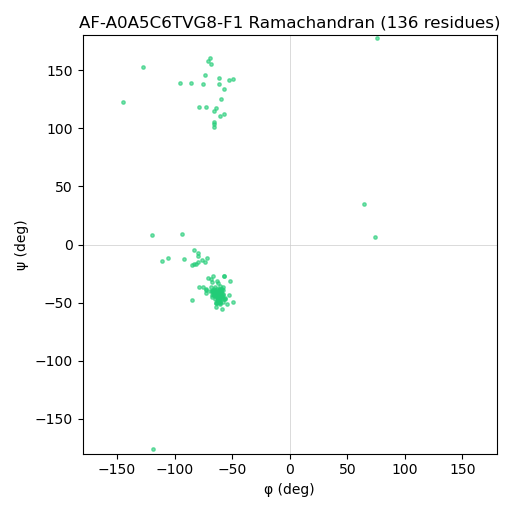8 LEU A C 1
ATOM 764 O O . LEU A 1 98 ? -4.526 -8.433 0.047 1.00 96.06 98 LEU A O 1
ATOM 768 N N . VAL A 1 99 ? -6.154 -8.038 -1.452 1.00 95.38 99 VAL A N 1
ATOM 769 C CA . VAL A 1 99 ? -7.194 -8.787 -0.733 1.00 95.38 99 VAL A CA 1
ATOM 770 C C . VAL A 1 99 ? -6.786 -10.245 -0.485 1.00 95.38 99 VAL A C 1
ATOM 772 O O . VAL A 1 99 ? -6.744 -10.634 0.682 1.00 95.38 99 VAL A O 1
ATOM 775 N N . PRO A 1 100 ? -6.428 -11.051 -1.507 1.00 94.62 100 PRO A N 1
ATOM 776 C CA . PRO A 1 100 ? -6.057 -12.445 -1.273 1.00 94.62 100 PRO A CA 1
ATOM 777 C C . PRO A 1 100 ? -4.803 -12.588 -0.400 1.00 94.62 100 PRO A C 1
ATOM 779 O O . PRO A 1 100 ? -4.775 -13.459 0.465 1.00 94.62 100 PRO A O 1
ATOM 782 N N . VAL A 1 101 ? -3.791 -11.725 -0.563 1.00 95.31 101 VAL A N 1
ATOM 783 C CA . VAL A 1 101 ? -2.573 -11.770 0.269 1.00 95.31 101 VAL A CA 1
ATOM 784 C C . VAL A 1 101 ? -2.888 -11.481 1.734 1.00 95.31 101 VAL A C 1
ATOM 786 O O . VAL A 1 101 ? -2.392 -12.173 2.622 1.00 95.31 101 VAL A O 1
ATOM 789 N N . MET A 1 102 ? -3.721 -10.475 1.989 1.00 93.44 102 MET A N 1
ATOM 790 C CA . MET A 1 102 ? -4.112 -10.084 3.340 1.00 93.44 102 MET A CA 1
ATOM 791 C C . MET A 1 102 ? -4.976 -11.156 4.005 1.00 93.44 102 MET A C 1
ATOM 793 O O . MET A 1 102 ? -4.717 -11.517 5.149 1.00 93.44 102 MET A O 1
ATOM 797 N N . SER A 1 103 ? -5.960 -11.710 3.295 1.00 91.50 103 SER A N 1
ATOM 798 C CA . SER A 1 103 ? -6.803 -12.789 3.821 1.00 91.50 103 SER A CA 1
ATOM 799 C C . SER A 1 103 ? -6.000 -14.042 4.181 1.00 91.50 103 SER A C 1
ATOM 801 O O . SER A 1 103 ? -6.272 -14.666 5.203 1.00 91.50 103 SER A O 1
ATOM 803 N N . ASP A 1 104 ? -4.996 -14.390 3.376 1.00 91.00 104 ASP A N 1
ATOM 804 C CA . ASP A 1 104 ? -4.140 -15.556 3.606 1.00 91.00 104 ASP A CA 1
ATOM 805 C C . ASP A 1 104 ? -3.155 -15.344 4.773 1.00 91.00 104 ASP A C 1
ATOM 807 O O . ASP A 1 104 ? -2.964 -16.229 5.603 1.00 91.00 104 ASP A O 1
ATOM 811 N N . LEU A 1 105 ? -2.546 -14.157 4.883 1.00 90.19 105 LEU A N 1
ATOM 812 C CA . LEU A 1 105 ? -1.543 -13.877 5.920 1.00 90.19 105 LEU A CA 1
ATOM 813 C C . LEU A 1 105 ? -2.131 -13.570 7.294 1.00 90.19 105 LEU A C 1
ATOM 815 O O . LEU A 1 105 ? -1.534 -13.938 8.303 1.00 90.19 105 LEU A O 1
ATOM 819 N N . LEU A 1 106 ? -3.263 -12.870 7.344 1.00 85.25 106 LEU A N 1
ATOM 820 C CA . LEU A 1 106 ? -3.884 -12.475 8.609 1.00 85.25 106 LEU A CA 1
ATOM 821 C C . LEU A 1 106 ? -4.744 -13.602 9.207 1.00 85.25 106 LEU A C 1
ATOM 823 O O . LEU A 1 106 ? -5.036 -13.593 10.403 1.00 85.25 106 LEU A O 1
ATOM 827 N N . GLY A 1 107 ? -5.097 -14.599 8.392 1.00 79.56 107 GLY A N 1
ATOM 828 C CA . GLY A 1 107 ? -5.805 -15.797 8.816 1.00 79.56 107 GLY A CA 1
ATOM 829 C C . GLY A 1 107 ? -7.304 -15.587 9.078 1.00 79.56 107 GLY A C 1
ATOM 830 O O . GLY A 1 107 ? -7.832 -14.477 8.986 1.00 79.56 107 GLY A O 1
ATOM 831 N N . PRO A 1 108 ? -8.023 -16.667 9.432 1.00 78.50 108 PRO A N 1
ATOM 832 C CA . PRO A 1 108 ? -9.486 -16.676 9.529 1.00 78.50 108 PRO A CA 1
ATOM 833 C C . PRO A 1 108 ? -10.046 -15.903 10.733 1.00 78.50 108 PRO A C 1
ATOM 835 O O . PRO A 1 108 ? -11.249 -15.668 10.802 1.00 78.50 108 PRO A O 1
ATOM 838 N N . ASN A 1 109 ? -9.191 -15.516 11.682 1.00 79.44 109 ASN A N 1
ATOM 839 C CA . ASN A 1 109 ? -9.595 -14.847 12.922 1.00 79.44 109 ASN A CA 1
ATOM 840 C C . ASN A 1 109 ? -9.789 -13.333 12.758 1.00 79.44 109 ASN A C 1
ATOM 842 O O . ASN A 1 109 ? -10.200 -12.655 13.698 1.00 79.44 109 ASN A O 1
ATOM 846 N N . VAL A 1 110 ? -9.478 -12.792 11.580 1.00 81.88 110 VAL A N 1
ATOM 847 C CA . VAL A 1 110 ? -9.640 -11.373 11.276 1.00 81.88 110 VAL A CA 1
ATOM 848 C C . VAL A 1 110 ? -10.988 -11.142 10.579 1.00 81.88 110 VAL A C 1
ATOM 850 O O . VAL A 1 110 ? -11.371 -11.944 9.723 1.00 81.88 110 VAL A O 1
ATOM 853 N N . PRO A 1 111 ? -11.733 -10.066 10.918 1.00 88.62 111 PRO A N 1
ATOM 854 C CA . PRO A 1 111 ? -13.000 -9.761 10.259 1.00 88.62 111 PRO A CA 1
ATOM 855 C C . PRO A 1 111 ? -12.860 -9.710 8.733 1.00 88.62 111 PRO A C 1
ATOM 857 O O . PRO A 1 111 ? -11.880 -9.178 8.208 1.00 88.62 111 PRO A O 1
ATOM 860 N N . ARG A 1 112 ? -13.871 -10.221 8.017 1.00 87.94 112 ARG A N 1
ATOM 861 C CA . ARG A 1 112 ? -13.861 -10.316 6.542 1.00 87.94 112 ARG A CA 1
ATOM 862 C C . ARG A 1 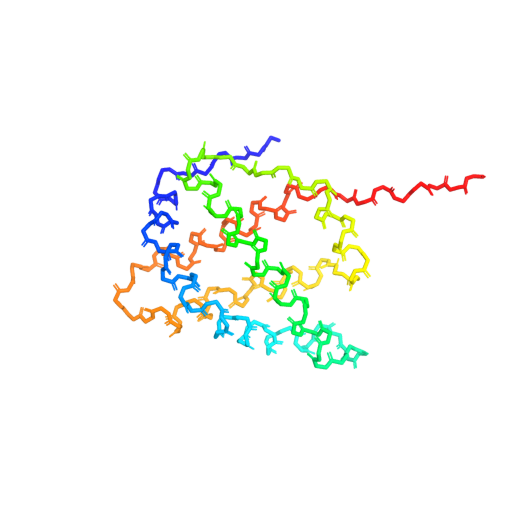112 ? -13.658 -8.967 5.849 1.00 87.94 112 ARG A C 1
ATOM 864 O O . ARG A 1 112 ? -13.093 -8.927 4.761 1.00 87.94 112 ARG A O 1
ATOM 871 N N . ASP A 1 113 ? -14.053 -7.883 6.507 1.00 91.31 113 ASP A N 1
ATOM 872 C CA . ASP A 1 113 ? -13.989 -6.521 5.976 1.00 91.31 113 ASP A CA 1
ATOM 873 C C . ASP A 1 113 ? -12.593 -5.894 6.062 1.00 91.31 113 ASP A C 1
ATOM 875 O O . ASP A 1 113 ? -12.352 -4.849 5.460 1.00 91.31 113 ASP A O 1
ATOM 879 N N . VAL A 1 114 ? -11.644 -6.521 6.766 1.00 93.31 114 VAL A N 1
ATOM 880 C CA . VAL A 1 114 ? -10.292 -5.969 6.917 1.00 93.31 114 VAL A CA 1
ATOM 881 C C . VAL A 1 114 ? -9.575 -5.902 5.576 1.00 93.31 114 VAL A C 1
ATOM 883 O O . VAL A 1 114 ? -9.104 -4.836 5.191 1.00 93.31 114 VAL A O 1
ATOM 886 N N . ALA A 1 115 ? -9.497 -7.010 4.840 1.00 93.38 115 ALA A N 1
ATOM 887 C CA . ALA A 1 115 ? -8.792 -7.029 3.561 1.00 93.38 115 ALA A CA 1
ATOM 888 C C . ALA A 1 115 ? -9.394 -6.031 2.536 1.00 93.38 115 ALA A C 1
ATOM 890 O O . ALA A 1 115 ? -8.622 -5.267 1.947 1.00 93.38 115 ALA A O 1
ATOM 891 N N . PRO A 1 116 ? -10.733 -5.934 2.381 1.00 92.94 116 PRO A N 1
ATOM 892 C CA . PRO A 1 116 ? -11.374 -4.853 1.633 1.00 92.94 116 PRO A CA 1
ATOM 893 C C . PRO A 1 116 ? -11.015 -3.447 2.129 1.00 92.94 116 PRO A C 1
ATOM 895 O O . PRO A 1 116 ? -10.639 -2.609 1.316 1.00 92.94 116 PRO A O 1
ATOM 898 N N . ALA A 1 117 ? -11.036 -3.184 3.441 1.00 94.69 117 ALA A N 1
ATOM 899 C CA . ALA A 1 117 ? -10.715 -1.860 3.984 1.00 94.69 117 ALA A CA 1
ATOM 900 C C . ALA A 1 117 ? -9.279 -1.414 3.653 1.00 94.69 117 ALA A C 1
ATOM 902 O O . ALA A 1 117 ? -9.041 -0.247 3.335 1.00 94.69 117 ALA A O 1
ATOM 903 N N . TRP A 1 118 ? -8.318 -2.340 3.674 1.00 96.56 118 TRP A N 1
ATOM 904 C CA . TRP A 1 118 ? -6.944 -2.069 3.241 1.00 96.56 118 TRP A CA 1
ATOM 905 C C .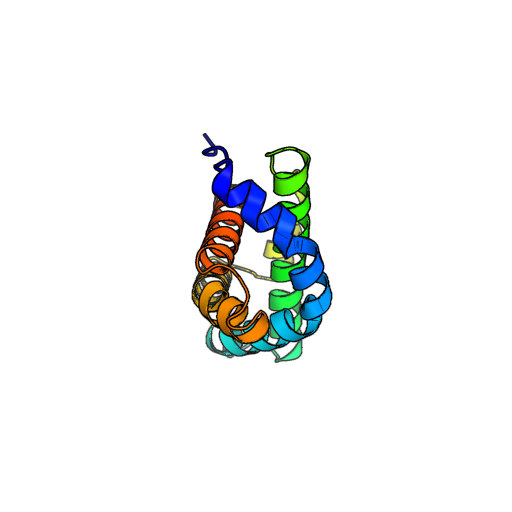 TRP A 1 118 ? -6.840 -1.823 1.729 1.00 96.56 118 TRP A C 1
ATOM 907 O O . TRP A 1 118 ? -6.076 -0.954 1.303 1.00 96.56 118 TRP A O 1
ATOM 917 N N . CYS A 1 119 ? -7.623 -2.540 0.918 1.00 95.81 119 CYS A N 1
ATOM 918 C CA . CYS A 1 119 ? -7.700 -2.320 -0.529 1.00 95.81 119 CYS A CA 1
ATOM 919 C C . CYS A 1 119 ? -8.302 -0.946 -0.859 1.00 95.81 119 CYS A C 1
ATOM 921 O O . CYS A 1 119 ? -7.754 -0.200 -1.671 1.00 95.81 119 CYS A O 1
ATOM 923 N N . ASP A 1 120 ? -9.369 -0.558 -0.165 1.00 94.62 120 ASP A N 1
ATOM 924 C CA . ASP A 1 120 ? -9.989 0.756 -0.312 1.00 94.62 120 ASP A CA 1
ATOM 925 C C . ASP A 1 120 ? -9.021 1.878 0.068 1.00 94.62 120 ASP A C 1
ATOM 927 O O . ASP A 1 120 ? -8.886 2.854 -0.675 1.00 94.62 120 ASP A O 1
ATOM 931 N N . ALA A 1 121 ? -8.299 1.721 1.184 1.00 95.62 121 ALA A N 1
ATOM 932 C CA . ALA A 1 121 ? -7.269 2.664 1.606 1.00 95.62 121 ALA A CA 1
ATOM 933 C C . ALA A 1 121 ? -6.172 2.810 0.541 1.00 95.62 121 ALA A C 1
ATOM 935 O O . ALA A 1 121 ? -5.793 3.930 0.195 1.00 95.62 121 ALA A O 1
ATOM 936 N N . PHE A 1 122 ? -5.711 1.700 -0.043 1.00 96.81 122 PHE A N 1
ATOM 937 C CA . PHE A 1 122 ? -4.760 1.728 -1.152 1.00 96.81 122 PHE A CA 1
ATOM 938 C C . PHE A 1 122 ? -5.298 2.528 -2.344 1.00 96.81 122 PHE A C 1
ATOM 940 O O . PHE A 1 122 ? -4.631 3.442 -2.832 1.00 96.81 122 PHE A O 1
ATOM 947 N N . TRP A 1 123 ? -6.529 2.262 -2.777 1.00 94.88 123 TRP A N 1
ATOM 948 C CA . TRP A 1 123 ? -7.115 2.980 -3.905 1.00 94.88 123 TRP A CA 1
ATOM 949 C C . TRP A 1 123 ? -7.404 4.454 -3.609 1.00 94.88 123 TRP A C 1
ATOM 951 O O . TRP A 1 123 ? -7.328 5.285 -4.516 1.00 94.88 123 TRP A O 1
ATOM 961 N N . MET A 1 124 ? -7.687 4.815 -2.355 1.00 93.88 124 MET A N 1
ATOM 962 C CA . MET A 1 124 ? -7.745 6.216 -1.931 1.00 93.88 124 MET A CA 1
ATOM 963 C C . MET A 1 124 ? -6.395 6.912 -2.115 1.00 93.88 124 MET A C 1
ATOM 965 O O . MET A 1 124 ? -6.362 8.013 -2.664 1.00 93.88 124 MET A O 1
ATOM 969 N N . VAL A 1 125 ? -5.294 6.267 -1.713 1.00 94.31 125 VAL A N 1
ATOM 970 C CA . VAL A 1 125 ? -3.937 6.797 -1.915 1.00 94.31 125 VAL A CA 1
ATOM 971 C C . VAL A 1 125 ? -3.636 6.946 -3.404 1.00 94.31 125 VAL A C 1
ATOM 973 O O . VAL A 1 125 ? -3.226 8.022 -3.828 1.00 94.31 125 VAL A O 1
ATOM 976 N N . VAL A 1 126 ? -3.892 5.914 -4.215 1.00 93.19 126 VAL A N 1
ATOM 977 C CA . VAL A 1 126 ? -3.617 5.944 -5.662 1.00 93.19 126 VAL A CA 1
ATOM 978 C C . VAL A 1 126 ? -4.385 7.065 -6.365 1.00 93.19 126 VAL A C 1
ATOM 980 O O . VAL A 1 126 ? -3.805 7.770 -7.182 1.00 93.19 126 VAL A O 1
ATOM 983 N N . ARG A 1 127 ? -5.659 7.292 -6.020 1.00 91.62 127 ARG A N 1
ATOM 984 C CA . ARG A 1 127 ? -6.446 8.413 -6.573 1.00 91.62 127 ARG A CA 1
ATOM 985 C C . ARG A 1 127 ? -5.942 9.787 -6.130 1.00 91.62 127 ARG A C 1
ATOM 987 O O . ARG A 1 127 ? -6.187 10.771 -6.823 1.00 91.62 127 ARG A O 1
ATOM 994 N N . ALA A 1 128 ? -5.296 9.867 -4.969 1.00 91.00 128 ALA A N 1
ATOM 995 C CA . ALA A 1 128 ? -4.728 11.102 -4.444 1.00 91.00 128 ALA A CA 1
ATOM 996 C C . ALA A 1 128 ? -3.320 11.397 -4.992 1.00 91.00 128 ALA A C 1
ATOM 998 O O . ALA A 1 128 ? -2.879 12.546 -4.921 1.00 91.00 128 ALA A O 1
ATOM 999 N N . LEU A 1 129 ? -2.625 10.399 -5.556 1.00 88.38 129 LEU A N 1
ATOM 1000 C CA . LEU A 1 129 ? -1.377 10.619 -6.282 1.00 88.38 129 LEU A CA 1
ATOM 1001 C C . LEU A 1 129 ? -1.663 11.480 -7.512 1.00 88.38 129 LEU A C 1
ATOM 1003 O O . LEU A 1 129 ? -2.404 11.095 -8.417 1.00 88.38 129 LEU A O 1
ATOM 1007 N N . LYS A 1 130 ? -1.066 12.670 -7.549 1.00 73.19 130 LYS A N 1
ATOM 1008 C CA . LYS A 1 130 ? -1.127 13.521 -8.734 1.00 73.19 130 LYS A CA 1
ATOM 1009 C C . LYS A 1 130 ? -0.172 12.945 -9.782 1.00 73.19 130 LYS A C 1
ATOM 1011 O O . LYS A 1 130 ? 0.948 12.573 -9.427 1.00 73.19 130 LYS A O 1
ATOM 1016 N N . PRO A 1 131 ? -0.556 12.892 -11.068 1.00 60.78 131 PRO A N 1
ATOM 1017 C CA . PRO A 1 131 ? 0.407 12.587 -12.112 1.00 60.78 131 PRO A CA 1
ATOM 1018 C C . PRO A 1 131 ? 1.541 13.614 -12.048 1.00 60.78 131 PRO A C 1
ATOM 1020 O O . PRO A 1 131 ? 1.289 14.818 -11.932 1.00 60.78 131 PRO A O 1
ATOM 1023 N N . VAL A 1 132 ? 2.787 13.138 -12.111 1.00 55.44 132 VAL A N 1
ATOM 1024 C CA . VAL A 1 132 ? 3.948 14.018 -12.245 1.00 55.44 132 VAL A CA 1
ATOM 1025 C C . VAL A 1 132 ? 3.763 14.784 -13.551 1.00 55.44 132 VAL A C 1
ATOM 1027 O O . VAL A 1 132 ? 3.801 14.197 -14.632 1.00 55.44 132 VAL A O 1
ATOM 1030 N N . LYS A 1 133 ? 3.504 16.093 -13.461 1.00 47.28 133 LYS A N 1
ATOM 1031 C CA . LYS A 1 133 ? 3.539 16.970 -14.631 1.00 47.28 133 LYS A CA 1
ATOM 1032 C C . LYS A 1 133 ? 4.984 16.996 -15.110 1.00 47.28 133 LYS A C 1
ATOM 1034 O O . LYS A 1 133 ? 5.815 17.677 -14.519 1.00 47.28 133 LYS A O 1
ATOM 1039 N N . VAL A 1 134 ? 5.284 16.238 -16.158 1.00 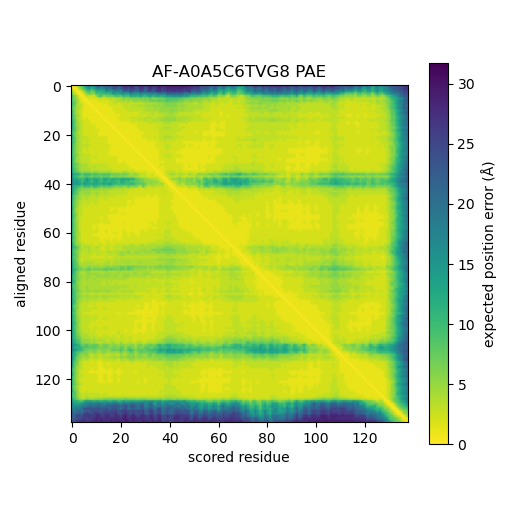45.06 134 VAL A N 1
ATOM 1040 C CA . VAL A 1 134 ? 6.532 16.422 -16.893 1.00 45.06 134 VAL A CA 1
ATOM 1041 C C . VAL A 1 134 ? 6.425 17.804 -17.527 1.00 45.06 134 VAL A C 1
ATOM 1043 O O . VAL A 1 134 ? 5.507 18.047 -18.311 1.00 45.06 134 VAL A O 1
ATOM 1046 N N . ALA A 1 135 ? 7.287 18.734 -17.117 1.00 41.19 135 ALA A N 1
ATOM 1047 C CA . ALA A 1 135 ? 7.400 20.014 -17.795 1.00 41.19 135 ALA A CA 1
ATOM 1048 C C . ALA A 1 135 ? 7.741 19.713 -19.259 1.00 41.19 135 ALA A C 1
ATOM 1050 O O . ALA A 1 135 ? 8.794 19.149 -19.554 1.00 41.19 135 ALA A O 1
ATOM 1051 N N . ALA A 1 136 ? 6.809 20.011 -20.163 1.00 40.38 136 ALA A N 1
ATOM 1052 C CA . ALA A 1 136 ? 7.106 20.042 -21.580 1.00 40.38 136 ALA A CA 1
ATOM 1053 C C . ALA A 1 136 ? 8.091 21.197 -21.776 1.00 40.38 136 ALA A C 1
ATOM 1055 O O . ALA A 1 136 ? 7.702 22.360 -21.682 1.00 40.38 136 ALA A O 1
ATOM 1056 N N . ASN A 1 137 ? 9.370 20.874 -21.954 1.00 38.56 137 ASN A N 1
ATOM 1057 C CA . ASN A 1 137 ? 10.340 21.838 -22.451 1.00 38.56 137 ASN A CA 1
ATOM 1058 C C . ASN A 1 137 ? 9.921 22.156 -23.891 1.00 38.56 137 ASN A C 1
ATOM 1060 O O . ASN A 1 137 ? 10.015 21.286 -24.760 1.00 38.56 137 ASN A O 1
ATOM 1064 N N . GLY A 1 138 ? 9.350 23.347 -24.079 1.00 38.66 138 GLY A N 1
ATOM 1065 C CA . GLY A 1 138 ? 9.151 23.964 -25.390 1.00 38.66 138 GLY A CA 1
ATOM 1066 C C . GLY A 1 138 ? 10.440 24.560 -25.929 1.00 38.66 138 GLY A C 1
ATOM 1067 O O . GLY A 1 138 ? 11.377 24.765 -25.123 1.00 38.66 138 GLY A O 1
#

Sequence (138 aa):
MSTPISLHQRDMLVRTLPLVRQHKEAIVARLAWALRGVSRQRSARDVETIARTLTELLIDQAHSLSGTGTLRPLDDVSSRHAALGIDGRFYSRFGDALVPVMSDLLGPNVPRDVAPAWCDAFWMVVRALKPVKVAANG

Foldseek 3Di:
DQDFQDPVLLVLLLVCLVVCVVCVVVLLVQLLVLCCVLDVPDDSVLSSVLSSLLSVQLSQQSVCCNPPSDGDDCPVVLVVCVVSVNDPSSLVSSLVRQLVSCPVRVDPVRDSCNSVSSSVSSVSVVVVRDHPPPPPPD

InterPro domains:
  IPR009050 Globin-like superfamily [SSF46458] (5-130)
  IPR012292 Globin/Protoglobin [G3DSA:1.10.490.10] (5-133)

Nearest PDB structures (foldseek):
  7z1u-assembly1_B  TM=7.589E-01  e=8.840E-04  Beta vulgaris
  3qqr-assembly1_A  TM=7.371E-01  e=2.226E-03  Parasponia andersonii
  1fsl-assembly2_B  TM=6.606E-01  e=2.704E-03  Glycine max
  1bin-assembly2_B  TM=7.009E-01  e=5.607E-03  Glycine max
  3qqq-assembly1_A  TM=7.273E-01  e=6.179E-03  Trema tomentosum

pLDDT: mean 88.92, std 13.51, range [37.81, 98.31]

Mean predicted aligned error: 5.07 Å